Protein AF-A0A2J0YX07-F1 (afdb_monomer_lite)

Sequence (97 aa):
MSLLKTRNYNLHFKPLLINTCALALVFAAFRALIDDTLTLGYAMGVAVFLYISVTTESARVRKSGLRDIRPWLETLAAAAIAAAVAYLGYKAWLMGY

Radius of gyration: 15.56 Å; chains: 1; bounding box: 36×31×42 Å

pLDDT: mean 71.68, std 9.24, range [49.22, 84.31]

Secondary structure (DSSP, 8-state):
-EEEE-SSBEEEHHHHHHHHHHHHHHHHHHHHH---HHHHHHHHHHHHHHHHHHHHHHHBSS---TT-HHHHHHHHHHHHHHHHHHHHHHHHHHTT-

Organism: Rhizobium meliloti (NCBI:txid382)

Foldseek 3Di:
DFPDDDPFWTQDPVVLVVLVVVLVVVLVVLVVVDPQLLVSQLSSLVSQLCSQLVSRVVGTPDPDDPPDCVSVVSSVVSNVVSVVSSVVSVVVVVVVD

Structure (mmCIF, N/CA/C/O backbone):
data_AF-A0A2J0YX07-F1
#
_entry.id   AF-A0A2J0YX07-F1
#
loop_
_atom_site.group_PDB
_atom_site.id
_atom_site.type_symbol
_atom_site.label_atom_id
_atom_site.label_alt_id
_atom_site.label_comp_id
_atom_site.label_asym_id
_atom_site.label_entity_id
_atom_site.label_seq_id
_atom_site.pdbx_PDB_ins_code
_atom_site.Cartn_x
_atom_site.Cartn_y
_atom_site.Cartn_z
_atom_site.occupancy
_atom_site.B_iso_or_equiv
_atom_site.auth_seq_id
_atom_site.auth_comp_id
_atom_site.auth_asym_id
_atom_site.auth_atom_id
_atom_site.pdbx_PDB_model_num
ATOM 1 N N . MET A 1 1 ? -11.351 -15.514 13.194 1.00 49.22 1 MET A N 1
ATOM 2 C CA . MET A 1 1 ? -10.223 -15.318 14.126 1.00 49.22 1 MET A CA 1
ATOM 3 C C . MET A 1 1 ? -9.907 -13.831 14.188 1.00 49.22 1 MET A C 1
ATOM 5 O O . MET A 1 1 ? -9.773 -13.210 13.137 1.00 49.22 1 MET A O 1
ATOM 9 N N . SER A 1 2 ? -9.907 -13.249 15.386 1.00 50.06 2 SER A N 1
ATOM 10 C CA . SER A 1 2 ? -9.544 -11.845 15.627 1.00 50.06 2 SER A CA 1
ATOM 11 C C . SER A 1 2 ? -8.052 -11.802 15.947 1.00 50.06 2 SER A C 1
ATOM 13 O O . SER A 1 2 ? -7.642 -12.493 16.873 1.00 50.06 2 SER A O 1
ATOM 15 N N . LEU A 1 3 ? -7.263 -11.026 15.202 1.00 55.81 3 LEU A N 1
ATOM 16 C CA . LEU A 1 3 ? -5.816 -10.893 15.434 1.00 55.81 3 LEU A CA 1
ATOM 17 C C . LEU A 1 3 ? -5.503 -9.980 16.608 1.00 55.81 3 LEU A C 1
ATOM 19 O O . LEU A 1 3 ? -4.646 -10.280 17.427 1.00 55.81 3 LEU A O 1
ATOM 23 N N . LEU A 1 4 ? -6.208 -8.855 16.671 1.00 53.41 4 LEU A N 1
ATOM 24 C CA . LEU A 1 4 ? -5.982 -7.794 17.638 1.00 53.41 4 LEU A CA 1
ATOM 25 C C . LEU A 1 4 ? -7.345 -7.270 18.067 1.00 53.41 4 LEU A C 1
ATOM 27 O O . LEU A 1 4 ? -8.082 -6.677 17.276 1.00 53.41 4 LEU A O 1
ATOM 31 N N . LYS A 1 5 ? -7.682 -7.541 19.329 1.00 49.34 5 LYS A N 1
ATOM 32 C CA . LYS A 1 5 ? -8.910 -7.084 19.971 1.00 49.34 5 LYS A CA 1
ATOM 33 C C . LYS A 1 5 ? -8.538 -6.075 21.046 1.00 49.34 5 LYS A C 1
ATOM 35 O O . LYS A 1 5 ? -8.167 -6.437 22.158 1.00 49.34 5 LYS A O 1
ATOM 40 N N . THR A 1 6 ? -8.636 -4.800 20.705 1.00 60.94 6 THR A N 1
ATOM 41 C CA . THR A 1 6 ? -8.499 -3.686 21.647 1.00 60.94 6 THR A CA 1
ATOM 42 C C . THR A 1 6 ? -9.885 -3.103 21.914 1.00 60.94 6 THR A C 1
ATOM 44 O O . THR A 1 6 ? -10.813 -3.283 21.132 1.00 60.94 6 THR A O 1
ATOM 47 N N . ARG A 1 7 ? -10.041 -2.347 23.004 1.00 55.44 7 ARG A N 1
ATOM 48 C CA . ARG A 1 7 ? -11.303 -1.694 23.404 1.00 55.44 7 ARG A CA 1
ATOM 49 C C . ARG A 1 7 ? -11.964 -0.832 22.305 1.00 55.44 7 ARG A C 1
ATOM 51 O O . ARG A 1 7 ? -13.153 -0.564 22.406 1.00 55.44 7 ARG A O 1
ATOM 58 N N . ASN A 1 8 ? -11.219 -0.431 21.267 1.00 56.47 8 ASN A N 1
ATOM 59 C CA . ASN A 1 8 ? -11.696 0.406 20.156 1.00 56.47 8 ASN A CA 1
ATOM 60 C C . ASN A 1 8 ? -11.499 -0.208 18.748 1.00 56.47 8 ASN A C 1
ATOM 62 O O . ASN A 1 8 ? -12.097 0.289 17.795 1.00 56.47 8 ASN A O 1
ATOM 66 N N . TYR A 1 9 ? -10.714 -1.287 18.610 1.00 57.94 9 TYR A N 1
ATOM 67 C CA . TYR A 1 9 ? -10.372 -1.906 17.318 1.00 57.94 9 TYR A CA 1
ATOM 68 C C . TYR A 1 9 ? -10.563 -3.418 17.383 1.00 57.94 9 TYR A C 1
ATOM 70 O O . TYR A 1 9 ? -10.098 -4.068 18.321 1.00 57.94 9 TYR A O 1
ATOM 78 N N . ASN A 1 10 ? -11.233 -3.977 16.382 1.00 63.72 10 ASN A N 1
ATOM 79 C CA . ASN A 1 10 ? -11.401 -5.413 16.225 1.00 63.72 10 ASN A CA 1
ATOM 80 C C . ASN A 1 10 ? -10.912 -5.791 14.833 1.00 63.72 10 ASN A C 1
ATOM 82 O O . ASN A 1 10 ? -11.675 -5.824 13.869 1.00 63.72 10 ASN A O 1
ATOM 86 N N . LEU A 1 11 ? -9.609 -6.044 14.739 1.00 59.41 11 LEU A N 1
ATOM 87 C CA . LEU A 1 11 ? -8.976 -6.473 13.502 1.00 59.41 11 LEU A CA 1
ATOM 88 C C . LEU A 1 11 ? -9.305 -7.945 13.267 1.00 59.41 11 LEU A C 1
ATOM 90 O O . LEU A 1 11 ? -8.758 -8.853 13.903 1.00 59.41 11 LEU A O 1
ATOM 94 N N . HIS A 1 12 ? -10.234 -8.189 12.349 1.00 63.84 12 HIS A N 1
ATOM 95 C CA . HIS A 1 12 ? -10.570 -9.539 11.918 1.00 63.84 12 HIS A CA 1
ATOM 96 C C . HIS A 1 12 ? -9.582 -9.995 10.842 1.00 63.84 12 HIS A C 1
ATOM 98 O O . HIS A 1 12 ? -9.319 -9.275 9.884 1.00 63.84 12 HIS A O 1
ATOM 104 N N . PHE A 1 13 ? -9.086 -11.230 10.961 1.00 63.41 13 PHE A N 1
ATOM 105 C CA . PHE A 1 13 ? -8.151 -11.819 9.992 1.00 63.41 13 PHE A CA 1
ATOM 106 C C . PHE A 1 13 ? -8.770 -11.946 8.591 1.00 63.41 13 PHE A C 1
ATOM 108 O O . PHE A 1 13 ? -8.103 -11.716 7.593 1.00 63.41 13 PHE A O 1
ATOM 115 N N . LYS A 1 14 ? -10.067 -12.282 8.514 1.00 69.19 14 LYS A N 1
ATOM 116 C CA . LYS A 1 14 ? -10.795 -12.477 7.248 1.00 69.19 14 LYS A CA 1
ATOM 117 C C . LYS A 1 14 ? -10.803 -11.229 6.346 1.00 69.19 14 LYS A C 1
ATOM 119 O O . LYS A 1 14 ? -10.321 -11.345 5.226 1.00 69.19 14 LYS A O 1
ATOM 124 N N . PRO A 1 15 ? -11.316 -10.061 6.780 1.00 69.69 15 PRO A N 1
ATOM 125 C CA . PRO A 1 1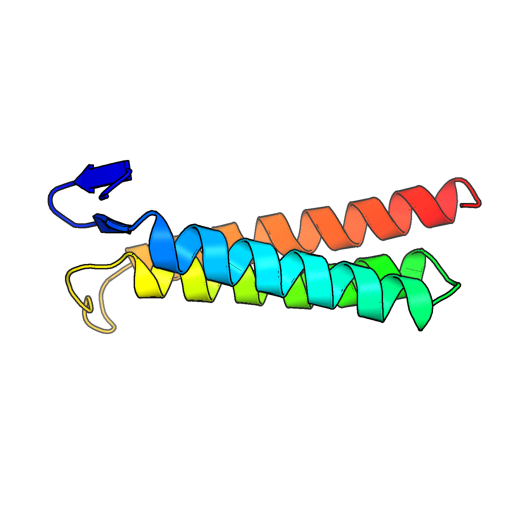5 ? -11.321 -8.861 5.945 1.00 69.69 15 PRO A CA 1
ATOM 126 C C . PRO A 1 15 ? -9.909 -8.354 5.656 1.00 69.69 15 PRO A C 1
ATOM 128 O O . PRO A 1 15 ? -9.674 -7.855 4.564 1.00 69.69 15 PRO A O 1
ATOM 131 N N . LEU A 1 16 ? -8.958 -8.543 6.578 1.00 72.88 16 LEU A N 1
ATOM 132 C CA . LEU A 1 16 ? -7.562 -8.198 6.322 1.00 72.88 16 LEU A CA 1
ATOM 133 C C . LEU A 1 16 ? -7.008 -9.020 5.151 1.00 72.88 16 LEU A C 1
ATOM 135 O O . LEU A 1 16 ? -6.494 -8.453 4.198 1.00 72.88 16 LEU A O 1
ATOM 139 N N . LEU A 1 17 ? -7.206 -10.341 5.173 1.00 75.81 17 LEU A N 1
ATOM 140 C CA . LEU A 1 17 ? -6.715 -11.251 4.137 1.00 75.81 17 LEU A CA 1
ATOM 141 C C . LEU A 1 17 ? -7.409 -11.027 2.786 1.00 75.81 17 LEU A C 1
ATOM 143 O O . LEU A 1 17 ? -6.744 -11.043 1.753 1.00 75.81 17 LEU A O 1
ATOM 147 N N . ILE A 1 18 ? -8.719 -10.755 2.791 1.00 77.06 18 ILE A N 1
ATOM 148 C CA . ILE A 1 18 ? -9.474 -10.386 1.581 1.00 77.06 18 ILE A CA 1
ATOM 149 C C . ILE A 1 18 ? -8.931 -9.081 0.995 1.00 77.06 18 ILE A C 1
ATOM 151 O O . ILE A 1 18 ? -8.631 -9.034 -0.196 1.00 77.06 18 ILE A O 1
ATOM 155 N N . ASN A 1 19 ? -8.746 -8.047 1.820 1.00 76.62 19 ASN A N 1
ATOM 156 C CA . ASN A 1 19 ? -8.208 -6.771 1.359 1.00 76.62 19 ASN A CA 1
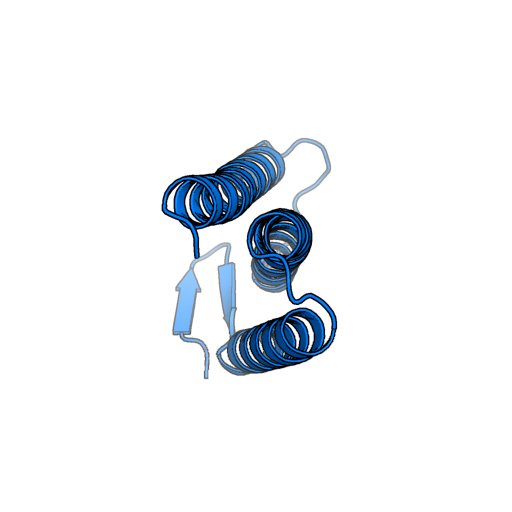ATOM 157 C C . ASN A 1 19 ? -6.769 -6.931 0.843 1.00 76.62 19 ASN A C 1
ATOM 159 O O . ASN A 1 19 ? -6.410 -6.305 -0.150 1.00 76.62 19 ASN A O 1
ATOM 163 N N . THR A 1 20 ? -5.940 -7.766 1.483 1.00 77.81 20 THR A N 1
ATOM 164 C CA . THR A 1 20 ? -4.565 -8.022 1.024 1.00 77.81 20 THR A CA 1
ATOM 165 C C . THR A 1 20 ? -4.562 -8.769 -0.310 1.00 77.81 20 THR A C 1
ATOM 167 O O . THR A 1 20 ? -3.805 -8.403 -1.203 1.00 77.81 20 THR A O 1
ATOM 170 N N . CYS A 1 21 ? -5.435 -9.768 -0.490 1.00 82.62 21 CYS A N 1
ATOM 171 C CA . CYS A 1 21 ? -5.619 -10.432 -1.785 1.00 82.62 21 CYS A CA 1
ATOM 172 C C . CYS A 1 21 ? -6.091 -9.454 -2.864 1.00 82.62 21 CYS A C 1
ATOM 174 O O . CYS A 1 21 ? -5.575 -9.482 -3.978 1.00 82.62 21 CYS A O 1
ATOM 176 N N . ALA A 1 22 ? -7.031 -8.564 -2.537 1.00 81.06 22 ALA A N 1
ATOM 177 C CA . ALA A 1 22 ? -7.491 -7.533 -3.459 1.00 81.06 22 ALA A CA 1
ATOM 178 C C . ALA A 1 22 ? -6.346 -6.589 -3.858 1.00 81.06 22 ALA A C 1
ATOM 180 O O . ALA A 1 22 ? -6.165 -6.327 -5.042 1.00 81.06 22 ALA A O 1
ATOM 181 N N . LEU A 1 23 ? -5.522 -6.146 -2.902 1.00 81.94 23 LEU A N 1
ATOM 182 C CA . LEU A 1 23 ? -4.350 -5.319 -3.190 1.00 81.94 23 LEU A CA 1
ATOM 183 C C . LEU A 1 23 ? -3.333 -6.057 -4.074 1.00 81.94 23 LEU A C 1
ATOM 185 O O . LEU A 1 23 ? -2.808 -5.466 -5.013 1.00 81.94 23 LEU A O 1
ATOM 189 N N . ALA A 1 24 ? -3.084 -7.343 -3.820 1.00 81.06 24 ALA A N 1
ATOM 190 C CA . ALA A 1 24 ? -2.180 -8.157 -4.633 1.00 81.06 24 ALA A CA 1
ATOM 191 C C . ALA A 1 24 ? -2.691 -8.334 -6.074 1.00 81.06 24 ALA A C 1
ATOM 193 O O . ALA A 1 24 ? -1.910 -8.243 -7.019 1.00 81.06 24 ALA A O 1
ATOM 194 N N . LEU A 1 25 ? -4.001 -8.528 -6.256 1.00 84.31 25 LEU A N 1
ATOM 195 C CA . LEU A 1 25 ? -4.628 -8.580 -7.580 1.00 84.31 25 LEU A CA 1
ATOM 196 C C . LEU A 1 25 ? -4.528 -7.238 -8.306 1.00 84.31 25 LEU A C 1
ATOM 198 O O . LEU A 1 25 ? -4.187 -7.205 -9.485 1.00 84.31 25 LEU A O 1
ATOM 202 N N . VAL A 1 26 ? -4.780 -6.135 -7.598 1.00 83.19 26 VAL A N 1
ATOM 203 C CA . VAL A 1 26 ? -4.632 -4.779 -8.137 1.00 83.19 26 VAL A CA 1
ATOM 204 C C . VAL A 1 26 ? -3.178 -4.522 -8.544 1.00 83.19 26 VAL A C 1
ATOM 206 O O . VAL A 1 26 ? -2.936 -4.016 -9.636 1.00 83.19 26 VAL A O 1
ATOM 209 N N . PHE A 1 27 ? -2.207 -4.942 -7.728 1.00 81.88 27 PHE A N 1
ATOM 210 C CA . PHE A 1 27 ? -0.785 -4.884 -8.071 1.00 81.88 27 PHE A CA 1
ATOM 211 C C . PHE A 1 27 ? -0.455 -5.684 -9.330 1.00 81.88 27 PHE A C 1
ATOM 213 O O . PHE A 1 27 ? 0.168 -5.143 -10.240 1.00 81.88 27 PHE A O 1
ATOM 220 N N . ALA A 1 28 ? -0.904 -6.937 -9.420 1.00 80.44 28 ALA A N 1
ATOM 221 C CA . ALA A 1 28 ? -0.667 -7.777 -10.589 1.00 80.44 28 ALA A CA 1
ATOM 222 C C . ALA A 1 28 ? -1.287 -7.181 -11.865 1.00 80.44 28 ALA A C 1
ATOM 224 O O . ALA A 1 28 ? -0.637 -7.155 -12.908 1.00 80.44 28 ALA A O 1
ATOM 225 N N . ALA A 1 29 ? -2.510 -6.649 -11.772 1.00 82.69 29 ALA A N 1
ATOM 226 C CA . ALA A 1 29 ? -3.190 -6.001 -12.889 1.00 82.69 29 ALA A CA 1
ATOM 227 C C . ALA A 1 29 ? -2.440 -4.747 -13.358 1.00 82.69 29 ALA A C 1
ATOM 229 O O . ALA A 1 29 ? -2.147 -4.614 -14.543 1.00 82.69 29 ALA A O 1
ATOM 230 N N . PHE A 1 30 ? -2.072 -3.854 -12.435 1.00 80.19 30 PHE A N 1
ATOM 231 C CA . PHE A 1 30 ? -1.311 -2.658 -12.783 1.00 80.19 30 PHE A CA 1
ATOM 232 C C . PHE A 1 30 ? 0.082 -2.993 -13.318 1.00 80.19 30 PHE A C 1
ATOM 234 O O . PHE A 1 30 ? 0.516 -2.359 -14.271 1.00 80.19 30 PHE A O 1
ATOM 241 N N . ARG A 1 31 ? 0.758 -4.017 -12.784 1.00 78.75 31 ARG A N 1
ATOM 242 C CA . ARG A 1 31 ? 2.056 -4.465 -13.306 1.00 78.75 31 ARG A CA 1
ATOM 243 C C . ARG A 1 31 ? 1.960 -5.015 -14.731 1.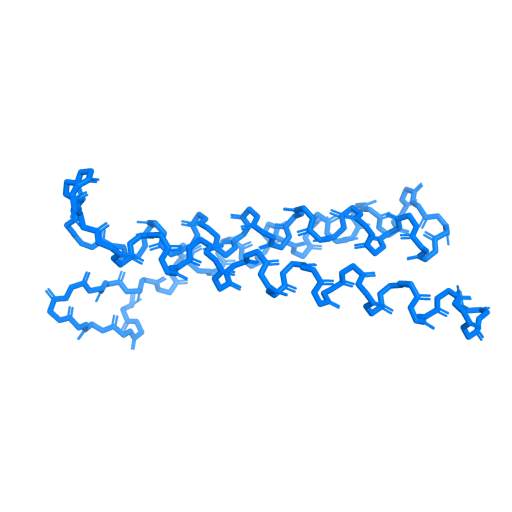00 78.75 31 ARG A C 1
ATOM 245 O O . ARG A 1 31 ? 2.913 -4.860 -15.484 1.00 78.75 31 ARG A O 1
ATOM 252 N N . ALA A 1 32 ? 0.845 -5.654 -15.084 1.00 80.38 32 ALA A N 1
ATOM 253 C CA . ALA A 1 32 ? 0.598 -6.170 -16.431 1.00 80.38 32 ALA A CA 1
ATOM 254 C C . ALA A 1 32 ? 0.171 -5.081 -17.432 1.00 80.38 32 ALA A C 1
ATOM 256 O O . ALA A 1 32 ? 0.360 -5.252 -18.631 1.00 80.38 32 ALA A O 1
ATOM 257 N N . LEU A 1 33 ? -0.429 -3.987 -16.950 1.00 78.88 33 LEU A N 1
ATOM 258 C CA . LEU A 1 33 ? -0.928 -2.878 -17.775 1.00 78.88 33 LEU A CA 1
ATOM 259 C C . LEU A 1 33 ? 0.076 -1.730 -17.927 1.00 78.88 33 LEU A C 1
ATOM 261 O O . LEU A 1 33 ? -0.021 -0.963 -18.881 1.00 78.88 33 LEU A O 1
ATOM 265 N N . ILE A 1 34 ? 0.989 -1.574 -16.969 1.00 78.25 34 ILE A N 1
ATOM 266 C CA . ILE A 1 34 ? 1.926 -0.459 -16.895 1.00 78.25 34 ILE A CA 1
ATOM 267 C C . ILE A 1 34 ? 3.355 -1.009 -16.959 1.00 78.25 34 ILE A C 1
ATOM 269 O O . ILE A 1 34 ? 3.848 -1.609 -16.001 1.00 78.25 34 ILE A O 1
ATOM 273 N N . ASP A 1 35 ? 4.022 -0.764 -18.086 1.00 73.38 35 ASP A N 1
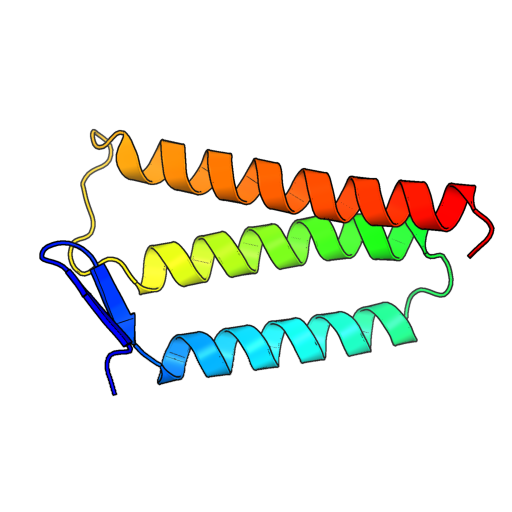ATOM 274 C CA . ASP A 1 35 ? 5.450 -1.054 -18.269 1.00 73.38 35 ASP A CA 1
ATOM 275 C C . ASP A 1 35 ? 6.344 -0.073 -17.496 1.00 73.38 35 ASP A C 1
ATOM 277 O O . ASP A 1 35 ? 7.387 -0.453 -16.973 1.00 73.38 35 ASP A O 1
ATOM 281 N N . ASP A 1 36 ? 5.900 1.179 -17.375 1.00 79.12 36 ASP A N 1
ATOM 282 C CA . ASP A 1 36 ? 6.636 2.265 -16.737 1.00 79.12 36 ASP A CA 1
ATOM 283 C C . ASP A 1 36 ? 6.496 2.239 -15.197 1.00 79.12 36 ASP A C 1
ATOM 285 O O . ASP A 1 36 ? 5.422 2.440 -14.619 1.00 79.12 36 ASP A O 1
ATOM 289 N N . THR A 1 37 ? 7.610 2.001 -14.507 1.00 74.06 37 THR A N 1
ATOM 290 C CA . THR A 1 37 ? 7.709 1.921 -13.036 1.00 74.06 37 THR A CA 1
ATOM 291 C C . THR A 1 37 ? 7.276 3.194 -12.313 1.00 74.06 37 THR A C 1
ATOM 293 O O . THR A 1 37 ? 6.772 3.107 -11.187 1.00 74.06 37 THR A O 1
ATOM 296 N N . LEU A 1 38 ? 7.418 4.368 -12.935 1.00 75.75 38 LEU A N 1
ATOM 297 C CA . LEU A 1 38 ? 6.982 5.638 -12.357 1.00 75.75 38 LEU A CA 1
ATOM 298 C C . LEU A 1 38 ? 5.458 5.685 -12.274 1.00 75.75 38 LEU A C 1
ATOM 300 O O . LEU A 1 38 ? 4.884 5.911 -11.205 1.00 75.75 38 LEU A O 1
ATOM 304 N N . THR A 1 39 ? 4.805 5.412 -13.399 1.00 77.62 39 THR A N 1
ATOM 305 C CA . THR A 1 39 ? 3.345 5.385 -13.505 1.00 77.62 39 THR A CA 1
ATOM 306 C C . THR A 1 39 ? 2.759 4.290 -12.603 1.00 77.62 39 THR A C 1
ATOM 308 O O . THR A 1 39 ? 1.754 4.512 -11.921 1.00 77.62 39 THR A O 1
ATOM 311 N N . LEU A 1 40 ? 3.440 3.140 -12.506 1.00 77.88 40 LEU A N 1
ATOM 312 C CA . LEU A 1 40 ? 3.082 2.048 -11.600 1.00 77.88 40 LEU A CA 1
ATOM 313 C C . LEU A 1 40 ? 3.145 2.489 -10.130 1.00 77.88 40 LEU A C 1
ATOM 315 O O . LEU A 1 40 ? 2.226 2.212 -9.359 1.00 77.88 40 LEU A O 1
ATOM 319 N N . GLY A 1 41 ? 4.206 3.202 -9.743 1.00 77.69 41 GLY A N 1
ATOM 320 C CA . GLY A 1 41 ? 4.396 3.729 -8.392 1.00 77.69 41 GLY A CA 1
ATOM 321 C C . GLY A 1 41 ? 3.298 4.699 -7.962 1.00 77.69 41 GLY A C 1
ATOM 322 O O . GLY A 1 41 ? 2.742 4.564 -6.869 1.00 77.69 41 GLY A O 1
ATOM 323 N N . TYR A 1 42 ? 2.936 5.645 -8.831 1.00 78.75 42 TYR A N 1
ATOM 324 C CA . TYR A 1 42 ? 1.849 6.588 -8.557 1.00 78.75 42 TYR A CA 1
ATOM 325 C C . TYR A 1 42 ? 0.484 5.898 -8.460 1.00 78.75 42 TYR A C 1
ATOM 327 O O . TYR A 1 42 ? -0.273 6.174 -7.525 1.00 78.75 42 TYR A O 1
ATOM 335 N N . ALA A 1 43 ? 0.185 4.964 -9.369 1.00 80.69 43 ALA A N 1
ATOM 336 C CA . ALA A 1 43 ? -1.051 4.182 -9.322 1.00 80.69 43 ALA A CA 1
ATOM 337 C C . ALA A 1 43 ? -1.145 3.349 -8.029 1.00 80.69 43 ALA A C 1
ATOM 339 O O . ALA A 1 43 ? -2.193 3.311 -7.375 1.00 80.69 43 ALA A O 1
ATOM 340 N N . MET A 1 44 ? -0.026 2.748 -7.608 1.00 79.75 44 MET A N 1
ATOM 341 C CA . MET A 1 44 ? 0.060 2.007 -6.350 1.00 79.75 44 MET A CA 1
ATOM 342 C C . MET A 1 44 ? -0.115 2.886 -5.118 1.00 79.75 44 MET A C 1
ATOM 344 O O . MET A 1 44 ? -0.726 2.434 -4.154 1.00 79.75 44 MET A O 1
ATOM 348 N N . GLY A 1 45 ? 0.349 4.137 -5.139 1.00 78.44 45 GLY A N 1
ATOM 349 C CA . GLY A 1 45 ? 0.117 5.078 -4.042 1.00 78.44 45 GLY A CA 1
ATOM 350 C C . GLY A 1 45 ? -1.374 5.220 -3.715 1.00 78.44 45 GLY A C 1
ATOM 351 O O . GLY A 1 45 ? -1.776 5.077 -2.560 1.00 78.44 45 GLY A O 1
ATOM 352 N N . VAL A 1 46 ? -2.217 5.400 -4.738 1.00 78.81 46 VAL A N 1
ATOM 353 C CA . VAL A 1 46 ? -3.678 5.507 -4.566 1.00 78.81 46 VAL A CA 1
ATOM 354 C C . VAL A 1 46 ? -4.281 4.192 -4.063 1.00 78.81 46 VAL A C 1
ATOM 356 O O . VAL A 1 46 ? -5.081 4.199 -3.126 1.00 78.81 46 VAL A O 1
ATOM 359 N N . ALA A 1 47 ? -3.876 3.054 -4.634 1.00 76.94 47 ALA A N 1
ATOM 360 C CA . ALA A 1 47 ? -4.365 1.741 -4.211 1.00 76.94 47 ALA A CA 1
ATOM 361 C C . ALA A 1 47 ? -4.006 1.427 -2.746 1.00 76.94 47 ALA A C 1
ATOM 363 O O . ALA A 1 47 ? -4.845 0.939 -1.987 1.00 76.94 47 ALA A O 1
ATOM 364 N N . VAL A 1 48 ? -2.784 1.761 -2.322 1.00 79.44 48 VAL A N 1
ATOM 365 C CA . VAL A 1 48 ? -2.308 1.579 -0.945 1.00 79.44 48 VAL A CA 1
ATOM 366 C C . VAL A 1 48 ? -3.029 2.520 0.018 1.00 79.44 48 VAL A C 1
ATOM 368 O O . VAL A 1 48 ? -3.434 2.084 1.096 1.00 79.44 48 VAL A O 1
ATOM 371 N N . PHE A 1 49 ? -3.264 3.777 -0.370 1.00 78.69 49 PHE A N 1
ATOM 372 C CA . PHE A 1 49 ? -4.060 4.711 0.430 1.00 78.69 49 PHE A CA 1
ATOM 373 C C . PHE A 1 49 ? -5.465 4.165 0.706 1.00 78.69 49 PHE A C 1
ATOM 375 O O . PHE A 1 49 ? -5.915 4.144 1.857 1.00 78.69 49 PHE A O 1
ATOM 382 N N . LEU A 1 50 ? -6.143 3.691 -0.345 1.0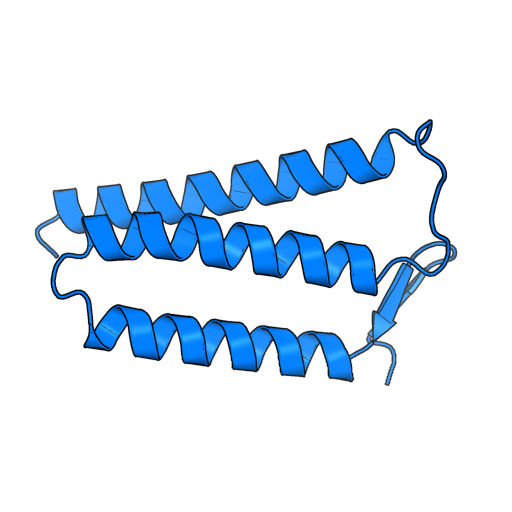0 77.50 50 LEU A N 1
ATOM 383 C CA . LEU A 1 50 ? -7.476 3.101 -0.240 1.00 77.50 50 LEU A CA 1
ATOM 384 C C . LEU A 1 50 ? -7.452 1.834 0.616 1.00 77.50 50 LEU A C 1
ATOM 386 O O . LEU A 1 50 ? -8.288 1.687 1.504 1.00 77.50 50 LEU A O 1
ATOM 390 N N . TYR A 1 51 ? -6.468 0.958 0.413 1.00 79.31 51 TYR A N 1
ATOM 391 C CA . TYR A 1 51 ? -6.306 -0.260 1.203 1.00 79.31 51 TYR A CA 1
ATOM 392 C C . TYR A 1 51 ? -6.161 0.034 2.700 1.00 79.31 51 TYR A C 1
ATOM 394 O O . TYR A 1 51 ? -6.879 -0.555 3.513 1.00 79.31 51 TYR A O 1
ATOM 402 N N . ILE A 1 52 ? -5.273 0.956 3.080 1.00 75.62 52 ILE A N 1
ATOM 403 C CA . ILE A 1 52 ? -5.042 1.301 4.488 1.00 75.62 52 ILE A CA 1
ATOM 404 C C . ILE A 1 52 ? -6.282 1.977 5.073 1.00 75.62 52 ILE A C 1
ATOM 406 O O . ILE A 1 52 ? -6.717 1.602 6.163 1.00 75.62 52 ILE A O 1
ATOM 410 N N . SER A 1 53 ? -6.899 2.909 4.345 1.00 76.06 53 SER A N 1
ATOM 411 C CA . SER A 1 53 ? -8.092 3.627 4.810 1.00 76.06 53 SER A CA 1
ATOM 412 C C . SER A 1 53 ? -9.267 2.677 5.045 1.00 76.06 53 SER A C 1
ATOM 414 O O . SER A 1 53 ? -9.835 2.654 6.136 1.00 76.06 53 SER A O 1
ATOM 416 N N . VAL A 1 54 ? -9.574 1.814 4.072 1.00 74.25 54 VAL A N 1
ATOM 417 C CA . VAL A 1 54 ? -10.671 0.838 4.165 1.00 74.25 54 VAL A CA 1
ATOM 418 C C . VAL A 1 54 ? -10.402 -0.198 5.252 1.00 74.25 54 VAL A C 1
ATOM 420 O O . VAL A 1 54 ? -11.316 -0.565 5.991 1.00 74.25 54 VAL A O 1
ATOM 423 N N . THR A 1 55 ? -9.159 -0.666 5.389 1.00 70.31 55 THR A N 1
ATOM 424 C CA . THR A 1 55 ? -8.795 -1.646 6.424 1.00 70.31 55 THR A CA 1
ATOM 425 C C . THR A 1 55 ? -8.898 -1.041 7.821 1.00 70.31 55 THR A C 1
ATOM 427 O O . THR A 1 55 ? -9.412 -1.690 8.731 1.00 70.31 55 THR A O 1
ATOM 430 N N . THR A 1 56 ? -8.483 0.215 7.990 1.00 69.75 56 THR A N 1
ATOM 431 C CA . THR A 1 56 ? -8.565 0.921 9.275 1.00 69.75 56 THR A CA 1
ATOM 432 C C . THR A 1 56 ? -10.012 1.244 9.644 1.00 69.75 56 THR A C 1
ATOM 434 O O . THR A 1 56 ? -10.421 1.040 10.786 1.00 69.75 56 THR A O 1
ATOM 437 N N . GLU A 1 57 ? -10.824 1.663 8.672 1.00 68.94 57 GLU A N 1
ATOM 438 C CA . GLU A 1 57 ? -12.250 1.915 8.878 1.00 68.94 57 GLU A CA 1
ATOM 439 C C . GLU A 1 57 ? -13.025 0.627 9.191 1.00 68.94 57 GLU A C 1
ATOM 441 O O . GLU A 1 57 ? -13.796 0.591 10.150 1.00 68.94 57 GLU A O 1
ATOM 446 N N . SER A 1 58 ? -12.743 -0.464 8.474 1.00 66.00 58 SER A N 1
ATOM 447 C CA . SER A 1 58 ? -13.338 -1.787 8.730 1.00 66.00 58 SER A CA 1
ATOM 448 C C . SER A 1 58 ? -12.931 -2.375 10.086 1.00 66.00 58 SER A C 1
ATOM 450 O O . SER A 1 58 ? -13.647 -3.205 10.643 1.00 66.00 58 SER A O 1
ATOM 452 N N . ALA A 1 59 ? -11.784 -1.959 10.629 1.00 61.97 59 ALA A N 1
ATOM 453 C CA . ALA A 1 59 ? -11.296 -2.396 11.932 1.00 61.97 59 ALA A CA 1
ATOM 454 C C . ALA A 1 59 ? -11.927 -1.641 13.114 1.00 61.97 59 ALA A C 1
ATOM 456 O O . ALA A 1 59 ? -11.816 -2.106 14.257 1.00 61.97 59 ALA A O 1
ATOM 457 N N . ARG A 1 60 ? -12.578 -0.489 12.891 1.00 64.12 60 ARG A N 1
ATOM 458 C CA . ARG A 1 60 ? -13.214 0.276 13.974 1.00 64.12 60 ARG A CA 1
ATOM 459 C C . ARG A 1 60 ? -14.505 -0.394 14.432 1.00 64.12 60 ARG A C 1
ATOM 461 O O . ARG A 1 60 ? -15.460 -0.550 13.682 1.00 64.12 60 ARG A O 1
ATOM 468 N N . VAL A 1 61 ? -14.567 -0.709 15.725 1.00 58.84 61 VAL A N 1
ATOM 469 C CA . VAL A 1 61 ? -15.764 -1.293 16.367 1.00 58.84 61 VAL A CA 1
ATOM 470 C C . VAL A 1 61 ? -16.846 -0.240 16.611 1.00 58.84 61 VAL A C 1
ATOM 472 O O . VAL A 1 61 ? -18.028 -0.559 16.707 1.00 58.84 61 VAL A O 1
ATOM 475 N N . ARG A 1 62 ? -16.449 1.033 16.714 1.00 57.47 62 ARG A N 1
ATOM 476 C CA . ARG A 1 62 ? -17.338 2.171 16.950 1.00 57.47 62 ARG A CA 1
ATOM 477 C C . ARG A 1 62 ? -17.055 3.227 15.885 1.00 57.47 62 ARG A C 1
ATOM 479 O O . ARG A 1 62 ? -15.932 3.721 15.809 1.00 57.47 62 ARG A O 1
ATOM 486 N N . LYS A 1 63 ? -18.063 3.586 15.080 1.00 56.28 63 LYS A N 1
ATOM 487 C CA . LYS A 1 63 ? -18.013 4.785 14.228 1.00 56.28 63 LYS A CA 1
ATOM 488 C C . LYS A 1 63 ? -17.924 5.997 15.156 1.00 56.28 63 LYS A C 1
ATOM 490 O O . LYS A 1 63 ? -18.922 6.412 15.739 1.00 56.28 63 LYS A O 1
ATOM 495 N N . SER A 1 64 ? -16.713 6.486 15.391 1.00 52.66 64 SER A N 1
ATOM 496 C CA . SER A 1 64 ? -16.479 7.715 16.143 1.00 52.66 64 SER A CA 1
ATOM 497 C C . SER A 1 64 ? -17.068 8.889 15.357 1.00 52.66 64 SER A C 1
ATOM 499 O O . SER A 1 64 ? -16.900 8.950 14.140 1.00 52.66 64 SER A O 1
ATOM 501 N N . GLY A 1 65 ? -17.789 9.790 16.026 1.00 53.94 65 GLY A N 1
ATOM 502 C CA . GLY A 1 65 ? -18.409 10.946 15.371 1.00 53.94 65 GLY A CA 1
ATOM 503 C C . GLY A 1 65 ? -17.378 11.880 14.724 1.00 53.94 65 GLY A C 1
ATOM 504 O O . GLY A 1 65 ? -16.193 11.821 15.038 1.00 53.94 65 GLY A O 1
ATOM 505 N N . LEU A 1 66 ? -17.841 12.797 13.869 1.00 53.59 66 LEU A N 1
ATOM 506 C CA . LEU A 1 66 ? -17.033 13.775 13.109 1.00 53.59 66 LEU A CA 1
ATOM 507 C C . LEU A 1 66 ? -16.085 14.661 13.954 1.00 53.59 66 LEU A C 1
ATOM 509 O O . LEU A 1 66 ? -15.273 15.392 13.398 1.00 53.59 66 LEU A O 1
ATOM 513 N N . ARG A 1 67 ? -16.187 14.610 15.287 1.00 55.44 67 ARG A N 1
ATOM 514 C CA . ARG A 1 67 ? -15.396 15.390 16.250 1.00 55.44 67 ARG A CA 1
ATOM 515 C C . ARG A 1 67 ? -14.176 14.638 16.808 1.00 55.44 67 ARG A C 1
ATOM 517 O O . ARG A 1 67 ? -13.429 15.205 17.599 1.00 55.44 67 ARG A O 1
ATOM 524 N N . ASP A 1 68 ? -13.986 13.374 16.432 1.00 64.19 68 ASP A N 1
ATOM 525 C CA . ASP A 1 68 ? -12.847 12.557 16.858 1.00 64.19 68 ASP A CA 1
ATOM 526 C C . ASP A 1 68 ? -11.626 12.804 15.950 1.00 64.19 68 ASP A C 1
ATOM 528 O O . ASP A 1 68 ? -11.706 12.693 14.728 1.00 64.19 68 ASP A O 1
ATOM 532 N N . ILE A 1 69 ? -10.472 13.122 16.545 1.00 68.94 69 ILE A N 1
ATOM 533 C CA . ILE A 1 69 ? -9.213 13.423 15.825 1.00 68.94 69 ILE A CA 1
ATOM 534 C C . ILE A 1 69 ? -8.515 12.139 15.334 1.00 68.94 69 ILE A C 1
ATOM 536 O O . ILE A 1 69 ? -7.712 12.162 14.404 1.00 68.94 69 ILE A O 1
ATOM 540 N N . ARG A 1 70 ? -8.844 10.988 15.929 1.00 66.88 70 ARG A N 1
ATOM 541 C CA . ARG A 1 70 ? -8.275 9.676 15.576 1.00 66.88 70 ARG A CA 1
ATOM 542 C C . ARG A 1 70 ? -8.457 9.300 14.098 1.00 66.88 70 ARG A C 1
ATOM 544 O O . ARG A 1 70 ? -7.451 8.955 13.488 1.00 66.88 70 ARG A O 1
ATOM 551 N N . PRO A 1 71 ? -9.659 9.418 13.492 1.00 66.81 71 PRO A N 1
ATOM 552 C CA . PRO A 1 71 ? -9.824 9.213 12.059 1.00 66.81 71 PRO A CA 1
ATOM 553 C C . PRO A 1 71 ? -8.901 10.064 11.205 1.00 66.81 71 PRO A C 1
ATOM 555 O O . PRO A 1 71 ? -8.332 9.564 10.247 1.00 66.81 71 PRO A O 1
ATOM 558 N N . TRP A 1 72 ? -8.728 11.332 11.569 1.00 69.50 72 TRP A N 1
ATOM 559 C CA . TRP A 1 72 ? -7.875 12.251 10.827 1.00 69.50 72 TRP A CA 1
ATOM 560 C C . TRP A 1 72 ? -6.399 11.851 10.898 1.00 69.50 72 TRP A C 1
ATOM 562 O O . TRP A 1 72 ? -5.715 11.883 9.878 1.00 69.50 72 TRP A O 1
ATOM 572 N N . LEU A 1 73 ? -5.921 11.414 12.068 1.00 74.50 73 LEU A N 1
ATOM 573 C CA . LEU A 1 73 ? -4.565 10.877 12.235 1.00 74.50 73 LEU A CA 1
ATOM 574 C C . LEU A 1 73 ? -4.347 9.592 11.428 1.00 74.50 73 LEU A C 1
ATOM 576 O O . LEU A 1 73 ? -3.294 9.424 10.820 1.00 74.50 73 LEU A O 1
ATOM 580 N N . GLU A 1 74 ? -5.337 8.703 11.391 1.00 72.62 74 GLU A N 1
ATOM 581 C CA . GLU A 1 74 ? -5.277 7.466 10.607 1.00 72.62 74 GLU A CA 1
ATOM 582 C C . GLU A 1 74 ? -5.238 7.748 9.102 1.00 72.62 74 GLU A C 1
ATOM 584 O O . GLU A 1 74 ? -4.417 7.166 8.394 1.00 72.62 74 GLU A O 1
ATOM 589 N N . THR A 1 75 ? -6.052 8.689 8.618 1.00 74.06 75 THR A N 1
ATOM 590 C CA . THR A 1 75 ? -6.026 9.121 7.215 1.00 74.06 75 THR A CA 1
ATOM 591 C C . THR A 1 75 ? -4.703 9.804 6.863 1.00 74.06 75 THR A C 1
ATOM 593 O O . THR A 1 75 ? -4.160 9.558 5.788 1.00 74.06 75 THR A O 1
ATOM 596 N N . LEU A 1 76 ? -4.138 10.616 7.764 1.00 77.00 76 LEU A N 1
ATOM 597 C CA . LEU A 1 76 ? -2.817 11.229 7.575 1.00 77.00 76 LEU A CA 1
ATOM 598 C C . LEU A 1 76 ? -1.701 10.181 7.512 1.00 77.00 76 LEU A C 1
ATOM 600 O O . LEU A 1 76 ? -0.836 10.263 6.643 1.00 77.00 76 LEU A O 1
ATOM 604 N N . ALA A 1 77 ? -1.734 9.175 8.387 1.00 74.31 77 ALA A N 1
ATOM 605 C CA . ALA A 1 77 ? -0.780 8.071 8.351 1.00 74.31 77 ALA A CA 1
ATOM 606 C C . ALA A 1 77 ? -0.917 7.255 7.055 1.00 74.31 77 ALA A C 1
ATOM 608 O O . ALA A 1 77 ? 0.086 6.948 6.412 1.00 74.31 77 ALA A O 1
ATOM 609 N N . ALA A 1 78 ? -2.150 6.966 6.626 1.00 76.88 78 ALA A N 1
ATOM 610 C CA . ALA A 1 78 ? -2.419 6.298 5.355 1.00 76.88 78 ALA A CA 1
ATOM 611 C C . ALA A 1 78 ? -1.889 7.110 4.163 1.00 76.88 78 ALA A C 1
ATOM 613 O O . ALA A 1 78 ? -1.262 6.546 3.266 1.00 76.88 78 ALA A O 1
ATOM 614 N N . ALA A 1 79 ? -2.090 8.431 4.169 1.00 74.75 79 ALA A N 1
ATOM 615 C CA . ALA A 1 79 ? -1.588 9.332 3.136 1.00 74.75 79 ALA A CA 1
ATOM 616 C C . ALA A 1 79 ? -0.053 9.373 3.107 1.00 74.75 79 ALA A C 1
ATOM 618 O O . ALA A 1 79 ? 0.539 9.318 2.032 1.00 74.75 79 ALA A O 1
ATOM 619 N N . ALA A 1 80 ? 0.603 9.404 4.271 1.00 79.00 80 ALA A N 1
ATOM 620 C CA . ALA A 1 80 ? 2.061 9.373 4.360 1.00 79.00 80 ALA A CA 1
ATOM 621 C C . ALA A 1 80 ? 2.644 8.057 3.815 1.00 79.00 80 ALA A C 1
ATOM 623 O O . ALA A 1 80 ? 3.619 8.079 3.063 1.00 79.00 80 ALA A O 1
ATOM 624 N N . ILE A 1 81 ? 2.025 6.914 4.134 1.00 79.31 81 ILE A N 1
ATOM 625 C CA . ILE A 1 81 ? 2.453 5.605 3.617 1.00 79.31 81 ILE A CA 1
ATOM 626 C C . ILE A 1 81 ? 2.241 5.531 2.099 1.00 79.31 81 ILE A C 1
ATOM 628 O O . ILE A 1 81 ? 3.128 5.087 1.374 1.00 79.31 81 ILE A O 1
ATOM 632 N N . ALA A 1 82 ? 1.105 6.017 1.600 1.00 78.81 82 ALA A N 1
ATOM 633 C CA . ALA A 1 82 ? 0.830 6.090 0.169 1.00 78.81 82 ALA A CA 1
ATOM 634 C C . ALA A 1 82 ? 1.842 6.968 -0.583 1.00 78.81 82 ALA A C 1
ATOM 636 O O . ALA A 1 82 ? 2.353 6.570 -1.631 1.00 78.81 82 ALA A O 1
ATOM 637 N N . ALA A 1 83 ? 2.182 8.130 -0.022 1.00 75.31 83 ALA A N 1
ATOM 638 C CA . ALA A 1 83 ? 3.202 9.014 -0.573 1.00 75.31 83 ALA A CA 1
ATOM 639 C C . ALA A 1 83 ? 4.588 8.350 -0.589 1.00 75.31 83 ALA A C 1
ATOM 641 O O . ALA A 1 83 ? 5.322 8.492 -1.565 1.00 75.31 83 ALA A O 1
ATOM 642 N N . ALA A 1 84 ? 4.933 7.572 0.443 1.00 79.75 84 ALA A N 1
ATOM 643 C CA . ALA A 1 84 ? 6.181 6.814 0.479 1.00 79.75 84 ALA A CA 1
ATOM 644 C C . ALA A 1 84 ? 6.243 5.738 -0.621 1.00 79.75 84 ALA A C 1
ATOM 646 O O . ALA A 1 84 ? 7.292 5.559 -1.235 1.00 79.75 84 ALA A O 1
ATOM 647 N N . VAL A 1 85 ? 5.128 5.060 -0.917 1.00 78.31 85 VAL A N 1
ATOM 648 C CA . VAL A 1 85 ? 5.048 4.070 -2.009 1.00 78.31 85 VAL A CA 1
ATOM 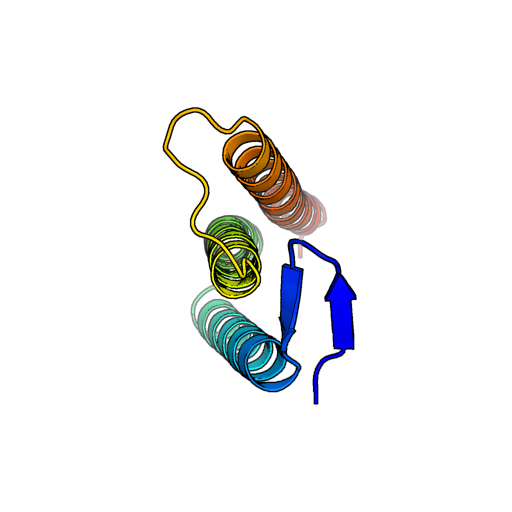649 C C . VAL A 1 85 ? 5.215 4.734 -3.376 1.00 78.31 85 VAL A C 1
ATOM 651 O O . VAL A 1 85 ? 5.997 4.252 -4.195 1.00 78.31 85 VAL A O 1
ATOM 654 N N . ALA A 1 86 ? 4.556 5.872 -3.605 1.00 76.62 86 ALA A N 1
ATOM 655 C CA . ALA A 1 86 ? 4.745 6.644 -4.833 1.00 76.62 86 ALA A CA 1
ATOM 656 C C . ALA A 1 86 ? 6.197 7.135 -4.977 1.00 76.62 86 ALA A C 1
ATOM 658 O O . ALA A 1 86 ? 6.789 7.034 -6.051 1.00 76.62 86 ALA A O 1
ATOM 659 N N . TYR A 1 87 ? 6.807 7.593 -3.878 1.00 76.81 87 TYR A N 1
ATOM 660 C CA . TYR A 1 87 ? 8.209 8.006 -3.857 1.00 76.81 87 TYR A CA 1
ATOM 661 C C . TYR A 1 87 ? 9.176 6.846 -4.131 1.00 76.81 87 TYR A C 1
ATOM 663 O O . TYR A 1 87 ? 10.168 7.032 -4.831 1.00 76.81 87 TYR A O 1
ATOM 671 N N . LEU A 1 88 ? 8.891 5.640 -3.628 1.00 77.31 88 LEU A N 1
ATOM 672 C CA . LEU A 1 88 ? 9.673 4.439 -3.937 1.00 77.31 88 LEU A CA 1
ATOM 673 C C . LEU A 1 88 ? 9.598 4.078 -5.423 1.00 77.31 88 LEU A C 1
ATOM 675 O O . LEU A 1 88 ? 10.630 3.758 -6.007 1.00 77.31 88 LEU A O 1
ATOM 679 N N . GLY A 1 89 ? 8.420 4.188 -6.044 1.00 76.12 89 GLY A N 1
ATOM 680 C CA . GLY A 1 89 ? 8.272 4.014 -7.492 1.00 76.12 89 GLY A CA 1
ATOM 681 C C . GLY A 1 89 ? 9.063 5.053 -8.290 1.00 76.12 89 GLY A C 1
ATOM 682 O O . GLY A 1 89 ? 9.806 4.693 -9.198 1.00 76.12 89 GLY A O 1
ATOM 683 N N . TYR A 1 90 ? 9.011 6.324 -7.880 1.00 73.06 90 TYR A N 1
ATOM 684 C CA . TYR A 1 90 ? 9.848 7.383 -8.454 1.00 73.06 90 TYR A CA 1
ATOM 685 C C . TYR A 1 90 ? 11.350 7.092 -8.315 1.00 73.06 90 TYR A C 1
ATOM 687 O O . TYR A 1 90 ? 12.117 7.270 -9.259 1.00 73.06 90 TYR A O 1
ATOM 695 N N . LYS A 1 91 ? 11.783 6.597 -7.151 1.00 77.00 91 LYS A N 1
ATOM 696 C CA . LYS A 1 91 ? 13.170 6.177 -6.904 1.00 77.00 91 LYS A CA 1
ATOM 697 C C . LYS A 1 91 ? 13.594 5.004 -7.789 1.00 77.00 91 LYS A C 1
ATOM 699 O O . LYS A 1 91 ? 14.730 5.004 -8.252 1.00 77.00 91 LYS A O 1
ATOM 704 N N . ALA A 1 92 ? 12.719 4.020 -7.992 1.00 73.75 92 ALA A N 1
ATOM 705 C CA . ALA A 1 92 ? 12.985 2.869 -8.853 1.00 73.75 92 ALA A CA 1
ATOM 706 C C . ALA A 1 92 ? 13.141 3.301 -10.317 1.00 73.75 92 ALA A C 1
ATOM 708 O O . ALA A 1 92 ? 14.121 2.930 -10.957 1.00 73.75 92 ALA A O 1
ATOM 709 N N . TRP A 1 93 ? 12.258 4.183 -10.785 1.00 77.50 93 TRP A N 1
ATOM 710 C CA . TRP A 1 93 ? 12.353 4.786 -12.112 1.00 77.50 93 TRP A CA 1
ATOM 711 C C . TRP A 1 93 ? 13.649 5.587 -12.305 1.00 77.50 93 TRP A C 1
ATOM 713 O O . TRP A 1 93 ? 14.340 5.431 -13.307 1.00 77.50 93 TRP A O 1
ATOM 723 N N . LEU A 1 94 ? 14.058 6.379 -11.304 1.00 73.94 94 LEU A N 1
ATOM 724 C CA . LEU A 1 94 ? 15.349 7.086 -11.308 1.00 73.94 94 LEU A CA 1
ATOM 725 C C . LEU A 1 94 ? 16.562 6.145 -11.400 1.00 73.94 94 LEU A C 1
ATOM 727 O O . LEU A 1 94 ? 17.616 6.559 -11.874 1.00 73.94 94 LEU A O 1
ATOM 731 N N . MET A 1 95 ? 16.434 4.901 -10.931 1.00 77.69 95 MET A N 1
ATOM 732 C CA . MET A 1 95 ? 17.468 3.868 -11.065 1.00 77.69 95 MET A CA 1
ATOM 733 C C . MET A 1 95 ? 17.427 3.148 -12.423 1.00 77.69 95 MET A C 1
ATOM 735 O O . MET A 1 95 ? 18.269 2.285 -12.660 1.00 77.69 95 MET A O 1
ATOM 739 N N . GLY A 1 96 ? 16.498 3.514 -13.313 1.00 70.62 96 GLY A N 1
ATOM 740 C CA . GLY A 1 96 ? 16.358 2.941 -14.652 1.00 70.62 96 GLY A CA 1
ATOM 741 C C . GLY A 1 96 ? 15.622 1.602 -14.692 1.00 70.62 96 GLY A C 1
ATOM 742 O O . GLY A 1 96 ? 15.774 0.876 -15.674 1.00 70.62 96 GLY A O 1
ATOM 743 N N . TYR A 1 97 ? 14.878 1.266 -13.632 1.00 59.22 97 TYR A N 1
ATOM 744 C CA . TYR A 1 97 ? 13.949 0.129 -13.619 1.00 59.22 97 TYR A CA 1
ATOM 745 C C . TYR A 1 97 ? 12.616 0.482 -14.248 1.00 59.22 97 TYR A C 1
ATOM 747 O O . TYR A 1 97 ? 12.226 1.662 -14.130 1.00 59.22 97 TYR A O 1
#